Protein AF-P83904-F1 (afdb_monomer_lite)

Secondary structure (DSSP, 8-state):
---B-TT-B-SSGGGBSSTTEEEE-SSS-EEEE--HHHHHHHHHH--

Radius of gyration: 9.34 Å; chains: 1; bounding box: 19×19×22 Å

Organism: Phoneutria reidyi (NCBI:txid272752)

Structure (mmCIF, N/CA/C/O backbone):
data_AF-P83904-F1
#
_entry.id   AF-P83904-F1
#
loop_
_atom_site.group_PDB
_atom_site.id
_atom_site.type_symbol
_atom_site.label_atom_id
_atom_site.label_alt_id
_atom_site.label_comp_id
_atom_site.label_asym_id
_atom_site.label_entity_id
_atom_site.label_seq_id
_atom_site.pdbx_PDB_ins_code
_atom_site.Cartn_x
_atom_site.Cartn_y
_atom_site.Cartn_z
_atom_site.occupancy
_atom_site.B_iso_or_equiv
_atom_site.auth_seq_id
_atom_site.auth_comp_id
_atom_site.auth_asym_id
_atom_site.auth_atom_id
_atom_site.pdbx_PDB_model_num
ATOM 1 N N . GLY A 1 1 ? -6.697 -9.913 -6.729 1.00 51.91 1 GLY A N 1
ATOM 2 C CA . GLY A 1 1 ? -7.487 -9.420 -5.586 1.00 51.91 1 GLY A CA 1
ATOM 3 C C . GLY A 1 1 ? -7.938 -8.010 -5.882 1.00 51.91 1 GL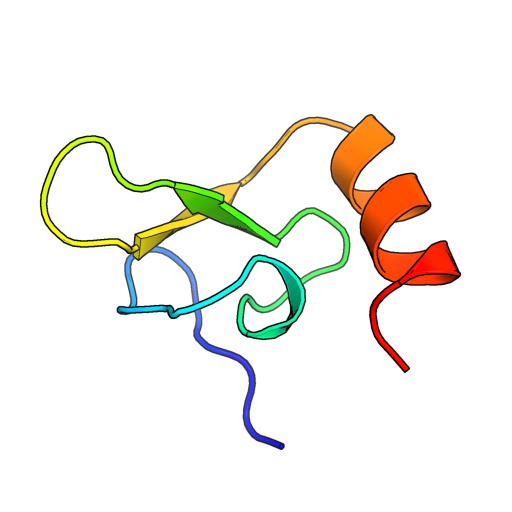Y A C 1
ATOM 4 O O . GLY A 1 1 ? -7.266 -7.323 -6.641 1.00 51.91 1 GLY A O 1
ATOM 5 N N . THR A 1 2 ? -9.093 -7.608 -5.366 1.00 74.44 2 THR A N 1
ATOM 6 C CA . THR A 1 2 ? -9.638 -6.258 -5.537 1.00 74.44 2 THR A CA 1
ATOM 7 C C . THR A 1 2 ? -8.677 -5.260 -4.901 1.00 74.44 2 THR A C 1
ATOM 9 O O . THR A 1 2 ? -8.462 -5.315 -3.694 1.00 74.44 2 THR A O 1
ATOM 12 N N . CYS A 1 3 ? -8.062 -4.391 -5.700 1.00 88.38 3 CYS A N 1
ATOM 13 C CA . CYS A 1 3 ? -7.229 -3.332 -5.151 1.00 88.38 3 CYS A CA 1
ATOM 14 C C . CYS A 1 3 ? -8.112 -2.287 -4.437 1.00 88.38 3 CYS A C 1
ATOM 16 O O . CYS A 1 3 ? -9.268 -2.056 -4.803 1.00 88.38 3 CYS A O 1
ATOM 18 N N . ALA A 1 4 ? -7.577 -1.662 -3.398 1.00 92.25 4 ALA A N 1
ATOM 19 C CA . ALA A 1 4 ? -8.182 -0.582 -2.646 1.00 92.25 4 ALA A CA 1
ATOM 20 C C . ALA A 1 4 ? -8.026 0.740 -3.412 1.00 92.25 4 ALA A C 1
ATOM 22 O O . ALA A 1 4 ? -6.920 1.168 -3.739 1.00 92.25 4 ALA A O 1
ATOM 23 N N . GLY A 1 5 ? -9.146 1.399 -3.714 1.00 91.19 5 GLY A N 1
ATOM 24 C CA . GLY A 1 5 ? -9.143 2.717 -4.352 1.00 91.19 5 GLY A CA 1
ATOM 25 C C . GLY A 1 5 ? -8.489 3.800 -3.489 1.00 91.19 5 GLY A C 1
ATOM 26 O O . GLY A 1 5 ? -8.122 3.574 -2.339 1.00 91.19 5 GLY A O 1
ATOM 27 N N . GLN A 1 6 ? -8.367 5.006 -4.037 1.00 91.81 6 GLN A N 1
ATOM 28 C CA . GLN A 1 6 ? -7.858 6.151 -3.284 1.00 91.81 6 GLN A CA 1
ATOM 29 C C . GLN A 1 6 ? -8.668 6.377 -1.992 1.00 91.81 6 GLN A C 1
ATOM 31 O O . GLN A 1 6 ? -9.888 6.202 -1.978 1.00 91.81 6 GLN A O 1
ATOM 36 N N . ASP A 1 7 ? -7.970 6.716 -0.908 1.00 93.69 7 ASP A N 1
ATOM 37 C CA . ASP A 1 7 ? -8.500 6.952 0.440 1.00 93.69 7 ASP A CA 1
ATOM 38 C C . ASP A 1 7 ? -9.231 5.749 1.066 1.00 93.69 7 ASP A C 1
ATOM 40 O O . ASP A 1 7 ? -9.917 5.874 2.083 1.00 93.69 7 ASP A O 1
ATOM 44 N N . LYS A 1 8 ? -9.068 4.551 0.491 1.00 94.81 8 LYS A N 1
ATOM 45 C CA . LYS A 1 8 ? -9.524 3.298 1.097 1.00 94.81 8 LYS A CA 1
ATOM 46 C C . LYS A 1 8 ? -8.451 2.703 2.007 1.00 94.81 8 LYS A C 1
ATOM 48 O O . LYS A 1 8 ? -7.264 2.899 1.747 1.00 94.81 8 LYS A O 1
ATOM 53 N N . PRO A 1 9 ? -8.861 1.968 3.054 1.00 94.81 9 PRO A N 1
ATOM 54 C CA . PRO A 1 9 ? -7.925 1.301 3.940 1.00 94.81 9 PRO A CA 1
ATOM 55 C C . PRO A 1 9 ? -7.074 0.268 3.194 1.00 94.81 9 PRO A C 1
ATOM 57 O O . PRO A 1 9 ? -7.571 -0.435 2.314 1.00 94.81 9 PRO A O 1
ATOM 60 N N . CYS A 1 10 ? -5.805 0.173 3.581 1.00 93.75 10 CYS A N 1
ATOM 61 C CA . CYS A 1 10 ? -4.819 -0.761 3.035 1.00 93.75 10 CYS A CA 1
ATOM 62 C C . CYS A 1 10 ? -3.935 -1.323 4.147 1.00 93.75 10 CYS A C 1
ATOM 64 O O . CYS A 1 10 ? -3.823 -0.726 5.219 1.00 93.75 10 CYS A O 1
ATOM 66 N N . LYS A 1 11 ? -3.305 -2.470 3.896 1.00 92.38 11 LYS A N 1
ATOM 67 C CA . LYS A 1 11 ? -2.263 -3.034 4.764 1.00 92.38 11 LYS A CA 1
ATOM 68 C C . LYS A 1 11 ? -0.883 -2.816 4.165 1.00 92.38 11 LYS A C 1
ATOM 70 O O . LYS A 1 11 ? 0.063 -2.532 4.892 1.00 92.38 11 LYS A O 1
ATOM 75 N N . GLU A 1 12 ? -0.784 -2.908 2.846 1.00 92.69 12 GLU A N 1
ATOM 76 C CA . GLU A 1 12 ? 0.459 -2.726 2.110 1.00 92.69 12 GLU A CA 1
ATOM 77 C C . GLU A 1 12 ? 0.252 -1.934 0.820 1.00 92.69 12 GLU A C 1
ATOM 79 O O . GLU A 1 12 ? -0.854 -1.792 0.301 1.00 92.69 12 GLU A O 1
ATOM 84 N N . THR A 1 13 ? 1.344 -1.404 0.271 1.00 92.12 13 THR A N 1
ATOM 85 C CA . THR A 1 13 ? 1.319 -0.625 -0.975 1.00 92.12 13 THR A CA 1
ATOM 86 C C . THR A 1 13 ? 0.708 -1.407 -2.141 1.00 92.12 13 THR A C 1
ATOM 88 O O . THR A 1 13 ? 0.028 -0.810 -2.977 1.00 92.12 13 THR A O 1
ATOM 91 N N . CYS A 1 14 ? 0.889 -2.730 -2.178 1.00 92.06 14 CYS A N 1
ATOM 92 C CA . CYS A 1 14 ? 0.320 -3.597 -3.207 1.00 92.06 14 CYS A CA 1
ATOM 93 C C . CYS A 1 14 ? -1.205 -3.713 -3.146 1.00 92.06 14 CYS A C 1
ATOM 95 O O . CYS A 1 14 ? -1.819 -3.979 -4.178 1.00 92.06 14 CYS A O 1
ATOM 97 N N . ASP A 1 15 ? -1.825 -3.420 -1.998 1.00 92.75 15 ASP A N 1
ATOM 98 C CA . ASP A 1 15 ? -3.283 -3.369 -1.902 1.00 92.75 15 ASP A CA 1
ATOM 99 C C . ASP A 1 15 ? -3.851 -2.203 -2.708 1.00 92.75 15 ASP A C 1
ATOM 101 O O . ASP A 1 15 ? -4.967 -2.286 -3.201 1.00 92.75 15 ASP A O 1
ATOM 105 N N . CYS A 1 16 ? -3.116 -1.102 -2.857 1.00 94.50 16 CYS A N 1
ATOM 106 C CA . CYS A 1 16 ? -3.658 0.112 -3.454 1.00 94.50 16 CYS A CA 1
ATOM 107 C C . CYS A 1 16 ? -3.827 0.005 -4.970 1.00 94.50 16 CYS A C 1
ATOM 109 O O . CYS A 1 16 ? -2.967 -0.519 -5.671 1.00 94.50 16 CYS A O 1
ATOM 111 N N . CYS A 1 17 ? -4.906 0.559 -5.514 1.00 92.31 17 CYS A N 1
ATOM 112 C CA . CYS A 1 17 ? -5.122 0.617 -6.954 1.00 92.31 17 CYS A CA 1
ATOM 113 C C . CYS A 1 17 ? -4.179 1.612 -7.633 1.00 92.31 17 CYS A C 1
ATOM 115 O O . CYS A 1 17 ? -3.759 2.615 -7.053 1.00 92.31 17 CYS A O 1
ATOM 117 N N . GLY A 1 18 ? -3.907 1.346 -8.909 1.00 89.88 18 GLY A N 1
ATOM 118 C CA . GLY A 1 18 ? -3.050 2.167 -9.752 1.00 89.88 18 GLY A CA 1
ATOM 119 C C . GLY A 1 18 ? -1.566 1.885 -9.536 1.00 89.88 18 GLY A C 1
ATOM 120 O O . GLY A 1 18 ? -1.125 1.508 -8.445 1.00 89.88 18 GLY A O 1
ATOM 121 N N . GLU A 1 19 ? -0.781 2.114 -10.588 1.00 90.19 19 GLU A N 1
ATOM 122 C CA . GLU A 1 19 ? 0.670 1.891 -10.568 1.00 90.19 19 GLU A CA 1
ATOM 123 C C . GLU A 1 19 ? 1.348 2.707 -9.466 1.00 90.19 19 GLU A C 1
ATOM 125 O O . GLU A 1 19 ? 2.288 2.257 -8.829 1.00 90.19 19 GLU A O 1
ATOM 130 N N . ARG A 1 20 ? 0.815 3.892 -9.170 1.00 93.50 20 ARG A N 1
ATOM 131 C CA . ARG A 1 20 ? 1.353 4.790 -8.143 1.00 93.50 20 ARG A CA 1
ATOM 132 C C . ARG A 1 20 ? 0.571 4.762 -6.834 1.00 93.50 20 ARG A C 1
ATOM 134 O O . ARG A 1 20 ? 0.817 5.605 -5.981 1.00 93.50 20 ARG A O 1
ATOM 141 N N . GLY A 1 21 ? -0.371 3.838 -6.650 1.00 94.44 21 GLY A N 1
ATOM 142 C CA . GLY A 1 21 ? -1.082 3.709 -5.377 1.00 94.44 21 GLY A CA 1
ATOM 143 C C . GLY A 1 21 ? -0.117 3.297 -4.267 1.00 94.44 21 GLY A C 1
ATOM 144 O O . GLY A 1 21 ? 0.480 2.229 -4.363 1.00 94.44 21 GLY A O 1
ATOM 145 N N . GLN A 1 22 ? 0.031 4.117 -3.235 1.00 95.25 22 GLN A N 1
ATOM 146 C CA . GLN A 1 22 ? 0.903 3.892 -2.087 1.00 95.25 22 GLN A CA 1
ATOM 147 C C . GLN A 1 22 ? 0.064 3.753 -0.822 1.00 95.25 22 GLN A C 1
ATOM 149 O O . GLN A 1 22 ? -0.828 4.568 -0.597 1.00 95.25 22 GLN A O 1
ATOM 154 N N . CYS A 1 23 ? 0.369 2.769 0.021 1.00 95.00 23 CYS A N 1
ATOM 155 C CA . CYS A 1 23 ? -0.260 2.678 1.333 1.00 95.00 23 CYS A CA 1
ATOM 156 C C . CYS A 1 23 ? 0.500 3.572 2.316 1.00 95.00 23 CYS A C 1
ATOM 158 O O . CYS A 1 23 ? 1.707 3.402 2.499 1.00 95.00 23 CYS A O 1
ATOM 160 N N . VAL A 1 24 ? -0.187 4.550 2.906 1.00 95.19 24 VAL A N 1
ATOM 161 C CA . VAL A 1 24 ? 0.408 5.541 3.813 1.00 95.19 24 VAL A CA 1
ATOM 162 C C . VAL A 1 24 ? -0.262 5.432 5.179 1.00 95.19 24 VAL A C 1
ATOM 164 O O . VAL A 1 24 ? -1.483 5.527 5.276 1.00 95.19 24 VAL A O 1
ATOM 167 N N . CYS A 1 25 ? 0.544 5.244 6.227 1.00 93.69 25 CYS A N 1
ATOM 168 C CA . CYS A 1 25 ? 0.101 4.996 7.604 1.00 93.69 25 CYS A CA 1
ATOM 169 C C . CYS A 1 25 ? 0.453 6.158 8.551 1.00 93.69 25 CYS A C 1
ATOM 171 O O . CYS A 1 25 ? 1.043 5.950 9.606 1.00 93.69 25 CYS A O 1
ATOM 173 N N . GLU A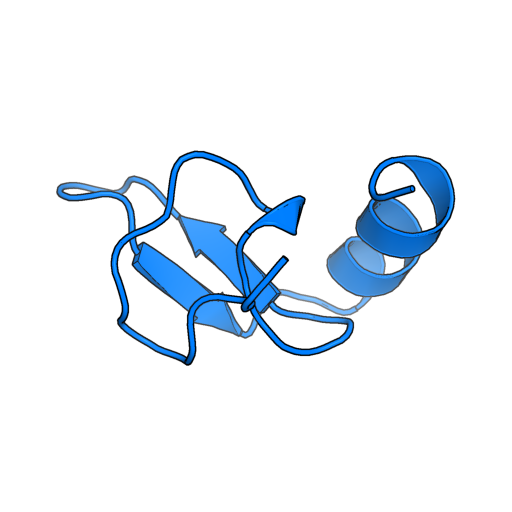 1 26 ? 0.084 7.392 8.201 1.00 89.12 26 GLU A N 1
ATOM 174 C CA . GLU A 1 26 ? 0.185 8.567 9.097 1.00 89.12 26 GLU A CA 1
ATOM 175 C C . GLU A 1 26 ? -1.004 8.640 10.083 1.00 89.12 26 GLU A C 1
ATOM 177 O O . GLU A 1 26 ? -1.542 9.702 10.385 1.00 89.12 26 GLU A O 1
ATOM 182 N N . GLY A 1 27 ? -1.476 7.476 10.532 1.00 89.38 27 GLY A N 1
ATOM 183 C CA . GLY A 1 27 ? -2.769 7.266 11.174 1.00 89.38 27 GLY A CA 1
ATOM 184 C C . GLY A 1 27 ? -3.379 5.956 10.664 1.00 89.38 27 GLY A C 1
ATOM 185 O O . GLY A 1 27 ? -2.640 4.980 10.503 1.00 89.38 27 GLY A O 1
ATOM 186 N N . PRO A 1 28 ? -4.694 5.887 10.379 1.00 90.94 28 PRO A N 1
ATOM 187 C CA . PRO A 1 28 ? -5.238 4.731 9.679 1.00 90.94 28 PRO A CA 1
ATOM 188 C C . PRO A 1 28 ? -4.569 4.604 8.305 1.00 90.94 28 PRO A C 1
ATOM 190 O O . PRO A 1 28 ? -4.546 5.558 7.529 1.00 90.94 28 PRO A O 1
ATOM 193 N N . CYS A 1 29 ? -4.015 3.426 8.017 1.00 95.25 29 CYS A N 1
ATOM 194 C CA . CYS A 1 29 ? -3.361 3.145 6.746 1.00 95.25 29 CYS A CA 1
ATOM 195 C C . CYS A 1 29 ? -4.364 3.265 5.597 1.00 95.25 29 CYS A C 1
ATOM 197 O O . CYS A 1 29 ? -5.331 2.502 5.540 1.00 95.25 29 CYS A O 1
ATOM 199 N N . ILE A 1 30 ? -4.130 4.212 4.690 1.00 95.75 30 ILE A N 1
ATOM 200 C CA . ILE A 1 30 ? -4.991 4.462 3.530 1.00 95.75 30 ILE A CA 1
ATOM 201 C C . ILE A 1 30 ? -4.187 4.587 2.238 1.00 95.75 30 ILE A C 1
ATOM 203 O O . ILE A 1 30 ? -3.023 4.996 2.232 1.00 95.75 30 ILE A O 1
ATOM 207 N N . CYS A 1 31 ? -4.829 4.257 1.122 1.00 95.38 31 CYS A N 1
ATOM 208 C CA . CYS A 1 31 ? -4.241 4.380 -0.200 1.00 95.38 31 CYS A CA 1
ATOM 209 C C . CYS A 1 31 ? -4.184 5.831 -0.665 1.00 95.38 31 CYS A C 1
ATOM 211 O O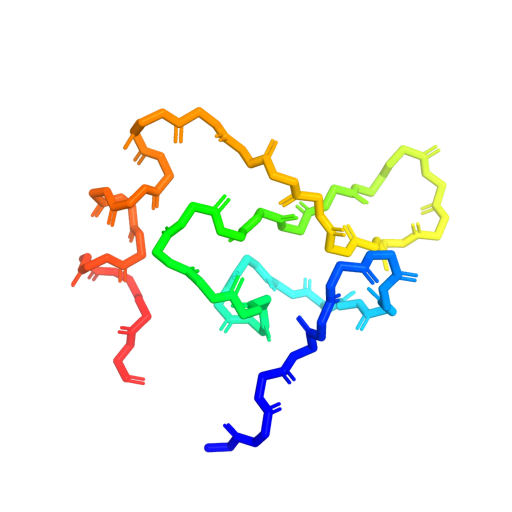 . CYS A 1 31 ? -5.205 6.501 -0.809 1.00 95.38 31 CYS A O 1
ATOM 213 N N . ARG A 1 32 ? -2.984 6.303 -0.979 1.00 95.06 32 ARG A N 1
ATOM 214 C CA . ARG A 1 32 ? -2.716 7.628 -1.540 1.00 95.06 32 ARG A CA 1
ATOM 215 C C . ARG A 1 32 ? -2.031 7.502 -2.894 1.00 95.06 32 ARG A C 1
ATOM 217 O O . ARG A 1 32 ? -1.520 6.446 -3.260 1.00 95.06 32 ARG A O 1
ATOM 224 N N . GLN A 1 33 ? -2.007 8.596 -3.644 1.00 91.62 33 GLN A N 1
ATOM 225 C CA 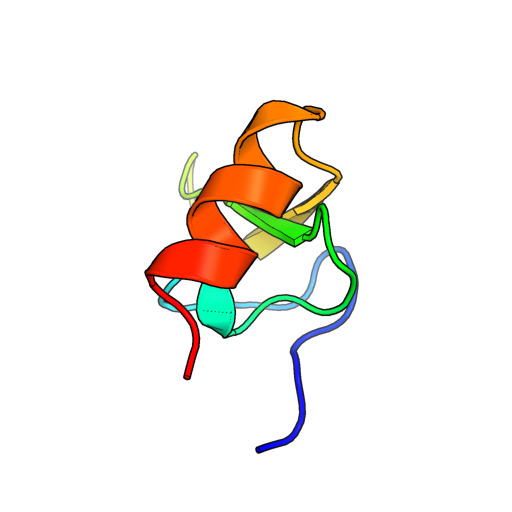. GLN A 1 33 ? -1.193 8.680 -4.850 1.00 91.62 33 GLN A CA 1
ATOM 226 C C . GLN A 1 33 ? 0.253 8.984 -4.455 1.00 91.62 33 GLN A C 1
ATOM 228 O O . GLN A 1 33 ? 0.564 10.066 -3.967 1.00 91.62 33 GLN A O 1
ATOM 233 N N . GLY A 1 34 ? 1.122 8.000 -4.643 1.00 91.81 34 GLY A N 1
ATOM 234 C CA . GLY A 1 34 ? 2.542 8.109 -4.383 1.00 91.81 34 GLY A CA 1
ATOM 235 C C . GLY A 1 34 ? 3.323 8.705 -5.551 1.00 91.81 34 GLY A C 1
ATOM 236 O O . GLY A 1 34 ? 2.821 9.048 -6.632 1.00 91.81 34 GLY A O 1
ATOM 237 N N . TYR A 1 35 ? 4.623 8.800 -5.338 1.00 92.44 35 TYR A N 1
ATOM 238 C CA . TYR A 1 35 ? 5.562 9.285 -6.336 1.00 92.44 35 TYR A CA 1
ATOM 239 C C . TYR A 1 35 ? 5.844 8.253 -7.4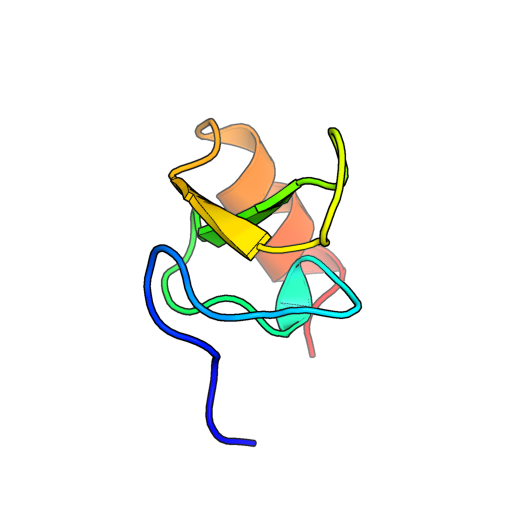38 1.00 92.44 35 TYR A C 1
ATOM 241 O O . T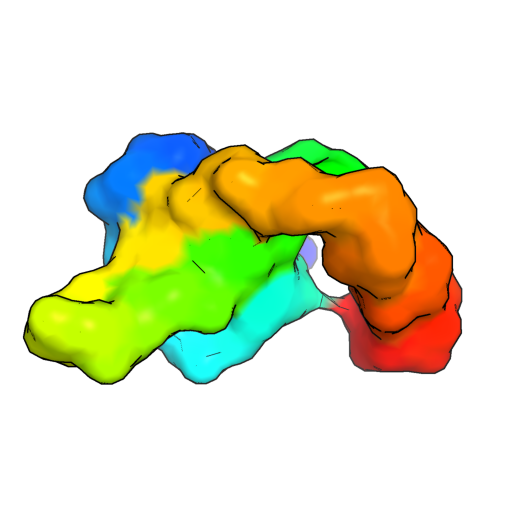YR A 1 35 ? 5.400 7.109 -7.377 1.00 92.44 35 TYR A O 1
ATOM 249 N N . PHE A 1 36 ? 6.585 8.657 -8.472 1.00 91.88 36 PHE A N 1
ATOM 250 C CA . PHE A 1 36 ? 6.873 7.799 -9.627 1.00 91.88 36 PHE A CA 1
ATOM 251 C C . PHE A 1 36 ? 7.644 6.522 -9.248 1.00 91.88 36 PHE A C 1
ATOM 253 O O . PHE A 1 36 ? 7.405 5.473 -9.836 1.00 91.88 36 PHE A O 1
ATOM 260 N N . TRP A 1 37 ? 8.513 6.570 -8.230 1.00 92.50 37 TRP A N 1
ATOM 261 C CA . TRP A 1 37 ? 9.255 5.390 -7.767 1.00 92.50 37 TRP A CA 1
ATOM 262 C C . TRP A 1 37 ? 8.354 4.325 -7.133 1.00 92.50 37 TRP A C 1
ATOM 264 O O . TRP A 1 37 ? 8.752 3.165 -7.067 1.00 92.50 37 TRP A O 1
ATOM 274 N N . ILE A 1 38 ? 7.130 4.678 -6.714 1.00 94.62 38 ILE A N 1
ATOM 275 C CA . ILE A 1 38 ? 6.151 3.696 -6.233 1.00 94.62 38 ILE A CA 1
ATOM 276 C C . ILE A 1 38 ? 5.704 2.775 -7.368 1.00 94.62 38 ILE A C 1
ATOM 278 O O . ILE A 1 38 ? 5.540 1.586 -7.123 1.00 94.62 38 ILE A O 1
ATOM 282 N N . ALA A 1 39 ? 5.605 3.265 -8.608 1.00 92.12 39 ALA A N 1
ATOM 283 C CA . ALA A 1 39 ? 5.308 2.402 -9.752 1.00 92.12 39 ALA A CA 1
ATOM 284 C C . ALA A 1 39 ? 6.389 1.337 -9.953 1.00 92.12 39 ALA A C 1
ATOM 286 O O . ALA A 1 39 ? 6.079 0.153 -10.065 1.00 92.12 39 ALA A O 1
ATOM 287 N N . ALA A 1 40 ? 7.662 1.738 -9.890 1.00 91.75 40 ALA A N 1
ATOM 288 C CA . ALA A 1 40 ? 8.780 0.801 -9.964 1.00 91.75 40 ALA A CA 1
ATOM 289 C C . ALA A 1 40 ? 8.795 -0.177 -8.774 1.00 91.75 40 ALA A C 1
ATOM 291 O O . ALA A 1 40 ? 8.986 -1.377 -8.964 1.00 91.75 40 ALA A O 1
ATOM 292 N N . TYR A 1 41 ? 8.539 0.315 -7.556 1.00 91.31 41 TYR A N 1
ATOM 293 C CA . TYR A 1 41 ? 8.418 -0.532 -6.369 1.00 91.31 41 TYR A CA 1
ATOM 294 C C . TYR A 1 41 ? 7.321 -1.587 -6.543 1.00 91.31 41 TYR A C 1
ATOM 296 O O . TYR A 1 41 ? 7.565 -2.765 -6.282 1.00 91.31 41 TYR A O 1
ATOM 304 N N . LYS A 1 42 ? 6.140 -1.190 -7.028 1.00 91.69 42 LYS A N 1
ATOM 305 C CA . LYS A 1 42 ? 5.024 -2.112 -7.247 1.00 91.69 42 LYS A CA 1
ATOM 306 C C . LYS A 1 42 ? 5.326 -3.129 -8.332 1.00 91.69 42 LYS A C 1
ATOM 308 O O . LYS A 1 42 ? 5.073 -4.302 -8.112 1.00 91.69 42 LYS A O 1
ATOM 313 N N . LEU A 1 43 ? 5.931 -2.715 -9.442 1.00 89.94 43 LEU A N 1
ATOM 314 C CA . LEU A 1 43 ? 6.315 -3.635 -10.513 1.00 89.94 43 LEU A CA 1
ATOM 315 C C . LEU A 1 43 ? 7.268 -4.742 -10.021 1.00 89.94 43 LEU A C 1
ATOM 317 O O . LEU A 1 43 ? 7.183 -5.876 -10.480 1.00 89.94 43 LEU A O 1
ATOM 321 N N . GLY A 1 44 ? 8.166 -4.424 -9.083 1.00 90.75 44 GLY A N 1
ATOM 322 C CA . GLY A 1 44 ? 9.109 -5.395 -8.520 1.00 90.75 44 GLY A CA 1
ATOM 323 C C . GLY A 1 44 ? 8.568 -6.240 -7.361 1.00 90.75 44 GLY A C 1
ATOM 324 O O . GLY A 1 44 ? 9.039 -7.359 -7.166 1.00 90.75 44 GLY A O 1
ATOM 325 N N . ASN A 1 45 ? 7.614 -5.718 -6.581 1.00 89.56 45 ASN A N 1
ATOM 326 C CA . ASN A 1 45 ? 7.196 -6.326 -5.308 1.00 89.56 45 ASN A CA 1
ATOM 327 C C . ASN A 1 45 ? 5.743 -6.818 -5.295 1.00 89.56 45 ASN A C 1
ATOM 329 O O . ASN A 1 45 ? 5.436 -7.757 -4.566 1.00 89.56 45 ASN A O 1
ATOM 333 N N . CYS A 1 46 ? 4.859 -6.226 -6.095 1.00 84.75 46 CYS A N 1
ATOM 334 C CA . CYS A 1 46 ? 3.455 -6.609 -6.177 1.00 84.75 46 CYS A CA 1
ATOM 335 C C . CYS A 1 46 ? 3.280 -7.604 -7.328 1.00 84.75 46 CYS A C 1
ATOM 337 O O . CYS A 1 46 ? 3.237 -7.203 -8.490 1.00 84.75 46 CYS A O 1
ATOM 339 N N . LYS A 1 47 ? 3.240 -8.898 -6.999 1.00 68.88 47 LYS A N 1
ATOM 340 C CA . LYS A 1 47 ? 2.978 -9.990 -7.948 1.00 68.88 47 LYS A CA 1
ATOM 341 C C . LYS A 1 47 ? 1.497 -10.331 -8.033 1.00 68.88 47 LYS A C 1
ATOM 343 O O . LYS A 1 47 ? 0.828 -10.303 -6.977 1.00 68.88 47 LYS A O 1
#

Sequence (47 aa):
GTCAGQDKPCKETCDCCGERGQCVCEGPCICRQGYFWIAAYKLGNCK

InterPro domains:
  IPR035285 Ctenitoxin [PF17492] (1-47)

pLDDT: mean 90.63, std 7.42, range [51.91, 95.75]

Foldseek 3Di:
DQAAEFFGADDAQLSHDDLQFGFDPPPRTGTDRHDPVSSVVCVVPND